Protein AF-A0A484ZED8-F1 (afdb_monomer_lite)

pLDDT: mean 86.0, std 14.45, range [38.25, 97.0]

Radius of gyration: 23.92 Å; chains: 1; bounding box: 86×25×54 Å

Organism: NCBI:txid82979

Foldseek 3Di:
DVVVVVVVVVVVVPPPPPPPDDFQKDFFAAADCDPPDSNHDDPPQFGHHHDDPADPVFFDPAPKDPDWDQDDCVVQNQPRDGIDDDDDPQPGTPHHHDPRYDGMDGDPVCVPVDFDWAAWPCVDQAIAPDFPCVVVVDGQWGHHPDPSHTDWDADPVQRDTHHSPTDTDD

Sequence (170 aa):
MRKTLMALLLMFSGLTIPVSGWAECYRITTTNNTPSSAYYTEPGKGTAAHWDGATDPAGSVGNLPTVVNINNSTFQPNGTLMASGTVNFLTSGAQAYSADQILFRCTASEAGKLYEYYATNGDSIYAGNVDVGAASGLPFTYQTYANGMALRATNLATGEYYSVTGRPVC

Secondary structure (DSSP, 8-state):
-HHHHHHHHHHHTT----------EEE-SS----TT-TT---TTS-B--------TT----TTS-S------TTTS-TT---------TTTSSSS---TTB--EEE-GGGTT---EE-B-BTT-TTTBS-B-SGGGT--S-EE-SSTT-EE--B-TTT-PBPBSS-PEE-

Structure (mmCIF, N/CA/C/O backbone):
data_AF-A0A484ZED8-F1
#
_entry.id   AF-A0A484ZED8-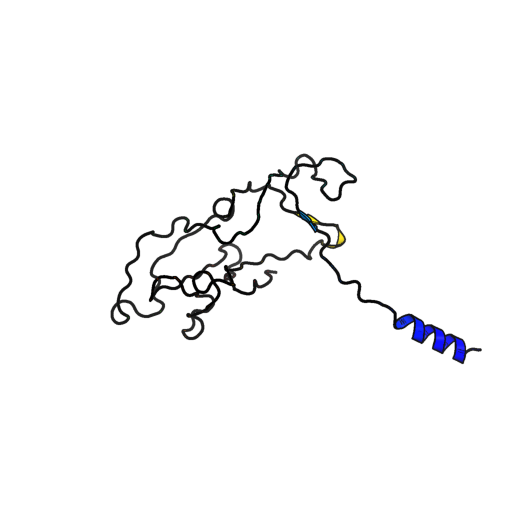F1
#
loop_
_atom_site.group_PDB
_atom_site.id
_atom_site.type_symbol
_atom_site.label_atom_id
_atom_site.label_alt_id
_atom_site.label_comp_id
_atom_site.label_asym_id
_atom_site.label_entity_id
_atom_site.label_seq_id
_atom_site.pdbx_PDB_ins_code
_atom_site.Cartn_x
_atom_site.Cartn_y
_atom_site.Cartn_z
_atom_site.occupancy
_atom_site.B_iso_or_equiv
_atom_site.auth_seq_id
_atom_site.auth_comp_id
_atom_site.auth_asym_id
_atom_site.auth_atom_id
_atom_site.pdbx_PDB_model_num
ATOM 1 N N . MET A 1 1 ? -64.317 -9.278 -1.875 1.00 52.69 1 MET A N 1
ATOM 2 C CA . MET A 1 1 ? -63.446 -9.294 -0.674 1.00 52.69 1 MET A CA 1
ATOM 3 C C . MET A 1 1 ? -62.112 -10.015 -0.897 1.00 52.69 1 MET A C 1
ATOM 5 O O . MET A 1 1 ? -61.086 -9.455 -0.552 1.00 52.69 1 MET A O 1
ATOM 9 N N . ARG A 1 2 ? -62.071 -11.205 -1.520 1.00 52.50 2 ARG A N 1
ATOM 10 C CA . ARG A 1 2 ? -60.814 -11.969 -1.714 1.00 52.50 2 ARG A CA 1
ATOM 11 C C . ARG A 1 2 ? -59.824 -11.356 -2.728 1.00 52.50 2 ARG A C 1
ATOM 13 O O . ARG A 1 2 ? -58.622 -11.478 -2.549 1.00 52.50 2 ARG A O 1
ATOM 20 N N . LYS A 1 3 ? -60.319 -10.656 -3.759 1.00 46.22 3 LYS A N 1
ATOM 21 C CA . LYS A 1 3 ? -59.486 -10.000 -4.792 1.00 46.22 3 LYS A CA 1
ATOM 22 C C . LYS A 1 3 ? -58.877 -8.664 -4.335 1.00 46.22 3 LYS A C 1
ATOM 24 O O . LYS A 1 3 ? -57.786 -8.317 -4.764 1.00 46.22 3 LYS A O 1
ATOM 29 N N . THR A 1 4 ? -59.545 -7.949 -3.428 1.00 51.38 4 THR A N 1
ATOM 30 C CA . THR A 1 4 ? -59.057 -6.682 -2.857 1.00 51.38 4 THR A CA 1
ATOM 31 C C . THR A 1 4 ? -57.965 -6.888 -1.804 1.00 51.38 4 THR A C 1
ATOM 33 O O . THR A 1 4 ? -57.036 -6.091 -1.751 1.00 51.38 4 THR A O 1
ATOM 36 N N . LEU A 1 5 ? -58.003 -7.986 -1.035 1.00 51.06 5 LEU A N 1
ATOM 37 C CA . LEU A 1 5 ? -56.913 -8.344 -0.111 1.00 51.06 5 LEU A CA 1
ATOM 38 C C . LEU A 1 5 ? -55.603 -8.691 -0.840 1.00 51.06 5 LEU A C 1
ATOM 40 O O . LEU A 1 5 ? -54.523 -8.370 -0.360 1.00 51.06 5 LEU A O 1
ATOM 44 N N . MET A 1 6 ? -55.699 -9.328 -2.009 1.00 52.00 6 MET A N 1
ATOM 45 C CA . MET A 1 6 ? -54.533 -9.764 -2.785 1.00 52.00 6 MET A CA 1
ATOM 46 C C . MET A 1 6 ? -53.815 -8.581 -3.459 1.00 52.00 6 MET A C 1
ATOM 48 O O . MET A 1 6 ? -52.591 -8.569 -3.541 1.00 52.00 6 MET A O 1
ATOM 52 N N . ALA A 1 7 ? -54.567 -7.548 -3.860 1.00 51.41 7 ALA A N 1
ATOM 53 C CA . ALA A 1 7 ? -54.014 -6.302 -4.392 1.00 51.41 7 ALA A CA 1
ATOM 54 C C . ALA A 1 7 ? -53.298 -5.458 -3.319 1.00 51.41 7 ALA A C 1
ATOM 56 O O . ALA A 1 7 ? -52.289 -4.827 -3.621 1.00 51.41 7 ALA A O 1
ATOM 57 N N . LEU A 1 8 ? -53.765 -5.484 -2.062 1.00 51.75 8 LEU A N 1
ATOM 58 C CA . LEU A 1 8 ? -53.068 -4.822 -0.952 1.00 51.75 8 LEU A CA 1
ATOM 59 C C . LEU A 1 8 ? -51.751 -5.520 -0.579 1.00 51.75 8 LEU A C 1
ATOM 61 O O . LEU A 1 8 ? -50.781 -4.840 -0.256 1.00 51.75 8 LEU A O 1
ATOM 65 N N . LEU A 1 9 ? -51.691 -6.854 -0.663 1.00 52.78 9 LEU A N 1
ATOM 66 C CA . LEU A 1 9 ? -50.469 -7.609 -0.358 1.00 52.78 9 LEU A CA 1
ATOM 67 C C . LEU A 1 9 ? -49.352 -7.366 -1.394 1.00 52.78 9 LEU A C 1
ATOM 69 O O . LEU A 1 9 ? -48.183 -7.329 -1.028 1.00 52.78 9 LEU A O 1
ATOM 73 N N . LEU A 1 10 ? -49.715 -7.147 -2.664 1.00 52.81 10 LEU A N 1
ATOM 74 C CA . LEU A 1 10 ? -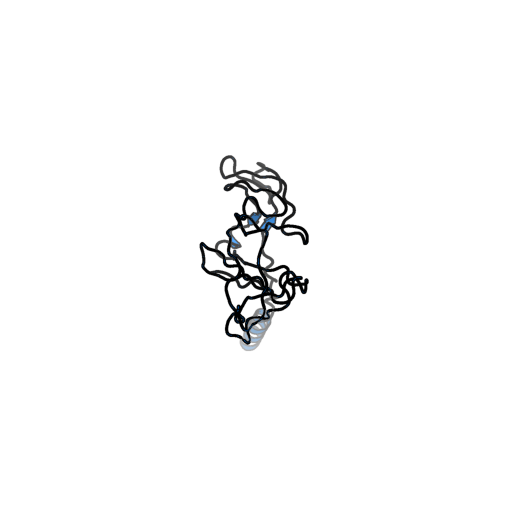48.782 -6.839 -3.761 1.00 52.81 10 LEU A CA 1
ATOM 75 C C . LEU A 1 10 ? -48.281 -5.383 -3.761 1.00 52.81 10 LEU A C 1
ATOM 77 O O . LEU A 1 10 ? -47.199 -5.114 -4.279 1.00 52.81 10 LEU A O 1
ATOM 81 N N . MET A 1 11 ? -49.024 -4.442 -3.164 1.00 52.41 11 MET A N 1
ATOM 82 C CA . MET A 1 11 ? -48.564 -3.052 -3.009 1.00 52.41 11 MET A CA 1
ATOM 83 C C . MET A 1 11 ? -47.626 -2.854 -1.809 1.00 52.41 11 MET A C 1
ATOM 85 O O . MET A 1 11 ? -46.823 -1.924 -1.818 1.00 52.41 11 MET A O 1
ATOM 89 N N . PHE A 1 12 ? -47.664 -3.737 -0.805 1.00 51.66 12 PHE A N 1
ATOM 90 C CA . PHE A 1 12 ? -46.760 -3.664 0.351 1.00 51.66 12 PHE A CA 1
ATOM 91 C C . PHE A 1 12 ? -45.367 -4.259 0.082 1.00 51.66 12 PHE A C 1
ATOM 93 O O . PHE A 1 12 ? -44.411 -3.930 0.778 1.00 51.66 12 PHE A O 1
ATOM 100 N N . SER A 1 13 ? -45.219 -5.092 -0.954 1.00 54.56 13 SER A N 1
ATOM 101 C CA . SER A 1 13 ? -43.931 -5.673 -1.364 1.00 54.56 13 SER A CA 1
ATOM 102 C C . SER A 1 13 ? -43.020 -4.718 -2.152 1.00 54.56 13 SER A C 1
ATOM 104 O O . SER A 1 13 ? -41.871 -5.061 -2.403 1.00 54.56 13 SER A O 1
ATOM 106 N N . GLY A 1 14 ? -43.503 -3.534 -2.551 1.00 51.75 14 GLY A N 1
ATOM 107 C CA . GLY A 1 14 ? -42.751 -2.575 -3.380 1.00 51.75 14 GLY A CA 1
ATOM 108 C C . GLY A 1 14 ? -42.017 -1.462 -2.619 1.00 51.75 14 GLY A C 1
ATOM 109 O O . GLY A 1 14 ? -41.367 -0.634 -3.246 1.00 51.75 14 GLY A O 1
ATOM 110 N N . LEU A 1 15 ? -42.125 -1.417 -1.287 1.00 51.44 15 LEU A N 1
ATOM 111 C CA . LEU A 1 15 ? -41.596 -0.342 -0.429 1.00 51.44 15 LEU A CA 1
ATOM 112 C C . LEU A 1 15 ? -40.353 -0.756 0.376 1.00 51.44 15 LEU A C 1
ATOM 114 O O . LEU A 1 15 ? -40.064 -0.183 1.424 1.00 51.44 15 LEU A O 1
ATOM 118 N N . THR A 1 16 ? -39.575 -1.728 -0.105 1.00 55.16 16 THR A N 1
ATOM 119 C CA . THR A 1 16 ? -38.213 -1.925 0.404 1.00 55.16 16 THR A CA 1
ATOM 120 C C . THR A 1 16 ? -37.324 -0.841 -0.192 1.00 55.16 16 THR A C 1
ATOM 122 O O . THR A 1 16 ? -36.694 -1.032 -1.232 1.00 55.16 16 THR A O 1
ATOM 125 N N . ILE A 1 17 ? -37.315 0.331 0.443 1.00 60.91 17 ILE A N 1
ATOM 126 C CA . ILE A 1 17 ? -36.305 1.358 0.186 1.00 60.91 17 ILE A CA 1
ATOM 127 C C . ILE A 1 17 ? -34.954 0.671 0.422 1.00 60.91 17 ILE A C 1
ATOM 129 O O . ILE A 1 17 ? -34.763 0.124 1.513 1.00 60.91 17 ILE A O 1
ATOM 133 N N . PRO A 1 18 ? -34.038 0.623 -0.562 1.00 53.47 18 PRO A N 1
ATOM 134 C CA . PRO A 1 18 ? -32.706 0.106 -0.315 1.00 53.47 18 PRO A CA 1
ATOM 135 C C . PRO A 1 18 ? -32.085 0.996 0.757 1.00 53.47 18 PRO A C 1
ATOM 137 O O . PRO A 1 18 ? -31.754 2.154 0.503 1.00 53.47 18 PRO A O 1
ATOM 140 N N . VAL A 1 19 ? -31.978 0.475 1.979 1.00 58.59 19 VAL A N 1
ATOM 141 C CA . VAL A 1 19 ? -31.106 1.065 2.985 1.00 58.59 19 VAL A CA 1
ATOM 142 C C . VAL A 1 19 ? -29.716 1.004 2.382 1.00 58.59 19 VAL A C 1
ATOM 144 O O . VAL A 1 19 ? -29.152 -0.071 2.187 1.00 58.59 19 VAL A O 1
ATOM 147 N N . SER A 1 20 ? -29.199 2.161 1.980 1.00 56.34 20 SER A N 1
ATOM 148 C CA . SER A 1 20 ? -27.799 2.297 1.619 1.00 56.34 20 SER A CA 1
ATOM 149 C C . SER A 1 20 ? -26.994 1.753 2.797 1.00 56.34 20 SER A C 1
ATOM 151 O O . SER A 1 20 ? -27.045 2.324 3.885 1.00 56.34 20 SER A O 1
ATOM 153 N N . GLY A 1 21 ? -26.336 0.611 2.604 1.00 57.56 21 GLY A N 1
ATOM 154 C CA . GLY A 1 21 ? -25.488 -0.009 3.614 1.00 57.56 21 GLY A CA 1
ATOM 155 C C . GLY A 1 21 ? -24.193 0.777 3.705 1.00 57.56 21 GLY A C 1
ATOM 156 O O . GLY A 1 21 ? -23.251 0.500 2.971 1.00 57.56 21 GLY A O 1
ATOM 157 N N . TRP A 1 22 ? -24.178 1.808 4.543 1.00 66.94 22 TRP A N 1
ATOM 158 C CA . TRP A 1 22 ? -22.940 2.476 4.921 1.00 66.94 22 TRP A CA 1
ATOM 159 C C . TRP A 1 22 ? -22.224 1.549 5.899 1.00 66.94 22 TRP A C 1
ATOM 161 O O . TRP A 1 22 ? -22.868 1.000 6.791 1.00 66.94 22 TRP A O 1
ATOM 171 N N . ALA A 1 23 ? -20.917 1.354 5.727 1.00 73.00 23 ALA A N 1
ATOM 172 C CA . ALA A 1 23 ? -20.144 0.565 6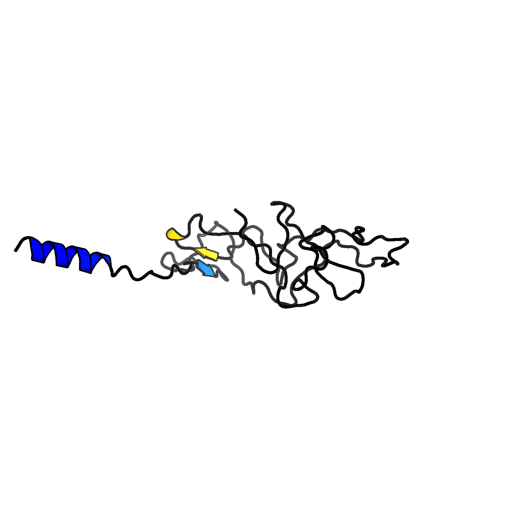.676 1.00 73.00 23 ALA A CA 1
ATOM 173 C C . ALA A 1 23 ? -20.226 1.216 8.065 1.00 73.00 23 ALA A C 1
ATOM 175 O O . ALA A 1 23 ? -19.870 2.384 8.240 1.00 73.00 23 ALA A O 1
ATOM 176 N N . GLU A 1 24 ? -20.688 0.467 9.061 1.00 89.62 24 GLU A N 1
ATOM 177 C CA . GLU A 1 24 ? -20.813 0.942 10.438 1.00 89.62 24 GLU A CA 1
ATOM 178 C C . GLU A 1 24 ? -19.492 0.760 11.202 1.00 89.62 24 GLU A C 1
ATOM 180 O O . GLU A 1 24 ? -19.385 -0.025 12.149 1.00 89.62 24 GLU A O 1
ATOM 185 N N . CYS A 1 25 ? -18.464 1.491 10.764 1.00 92.88 25 CYS A N 1
ATOM 186 C CA . CYS A 1 25 ? -17.132 1.495 11.362 1.00 92.88 25 CYS A CA 1
ATOM 187 C C . CYS A 1 25 ? -16.763 2.875 11.918 1.00 92.88 25 CYS A C 1
ATOM 189 O O . CYS A 1 25 ? -16.960 3.909 11.285 1.00 92.88 25 CYS A O 1
ATOM 191 N N . TYR A 1 26 ? -16.160 2.876 13.100 1.00 94.00 26 TYR A N 1
ATOM 192 C CA . TYR A 1 26 ? -15.737 4.050 13.844 1.00 94.00 26 TYR A CA 1
ATOM 193 C C . TYR A 1 26 ? -14.218 4.125 13.852 1.00 94.00 26 TYR A C 1
ATOM 195 O O . TYR A 1 26 ? -13.531 3.172 14.227 1.00 94.00 26 TYR A O 1
ATOM 203 N N . ARG A 1 27 ? -13.696 5.282 13.450 1.00 94.81 27 ARG A N 1
ATOM 204 C CA . ARG A 1 27 ? -12.268 5.580 13.485 1.00 94.81 27 ARG A CA 1
ATOM 205 C C . ARG A 1 27 ? -11.787 5.696 14.930 1.00 94.81 27 ARG A C 1
ATOM 207 O O . ARG A 1 27 ? -12.320 6.505 15.687 1.00 94.81 27 ARG A O 1
ATOM 214 N N . ILE A 1 28 ? -10.760 4.935 15.292 1.00 97.00 28 ILE A N 1
ATOM 215 C CA . ILE A 1 28 ? -10.171 4.951 16.631 1.00 97.00 28 ILE A CA 1
ATOM 216 C C . ILE A 1 28 ? -8.872 5.752 16.594 1.00 97.00 28 ILE A C 1
ATOM 218 O O . ILE A 1 28 ? -7.948 5.416 15.863 1.00 97.00 28 ILE A O 1
ATOM 222 N N . THR A 1 29 ? -8.811 6.834 17.368 1.00 96.56 29 THR A N 1
ATOM 223 C CA . THR A 1 29 ? -7.624 7.706 17.490 1.00 96.56 29 THR A CA 1
ATOM 224 C C . THR A 1 29 ? -7.120 7.831 18.923 1.00 96.56 29 THR A C 1
ATOM 226 O O . THR A 1 29 ? -6.099 8.464 19.172 1.00 96.56 29 THR A O 1
ATOM 229 N N . THR A 1 30 ? -7.854 7.266 19.879 1.00 96.06 30 THR A N 1
ATOM 230 C CA . THR A 1 30 ? -7.534 7.273 21.305 1.00 96.06 30 THR A CA 1
ATOM 231 C C . THR A 1 30 ? -8.302 6.157 22.005 1.00 96.06 30 THR A C 1
ATOM 233 O O . THR A 1 30 ? -9.322 5.685 21.497 1.00 96.06 30 THR A O 1
ATOM 236 N N . THR A 1 31 ? -7.814 5.737 23.167 1.00 96.38 31 THR A N 1
ATOM 237 C CA . THR A 1 31 ? -8.454 4.714 23.996 1.00 96.38 31 THR A CA 1
ATOM 238 C C . THR A 1 31 ? -9.759 5.252 24.577 1.00 96.38 31 THR A C 1
ATOM 240 O O . THR A 1 31 ? -9.804 6.353 25.128 1.00 96.38 31 THR A O 1
ATOM 243 N N . ASN A 1 32 ? -10.822 4.455 24.511 1.00 96.38 32 ASN A N 1
ATOM 244 C CA . ASN A 1 32 ? -12.097 4.757 25.146 1.00 96.38 32 ASN A CA 1
ATOM 245 C C . ASN A 1 32 ? -12.655 3.495 25.805 1.00 96.38 32 ASN A C 1
ATOM 247 O O . ASN A 1 32 ? -13.110 2.584 25.130 1.00 96.38 32 ASN A O 1
ATOM 251 N N . ASN A 1 33 ? -12.683 3.459 27.135 1.00 95.44 33 ASN A N 1
ATOM 252 C CA . ASN A 1 33 ? -13.120 2.272 27.874 1.00 95.44 33 ASN A CA 1
ATOM 253 C C . ASN A 1 33 ? -14.584 2.359 28.337 1.00 95.44 33 ASN A C 1
ATOM 255 O O . ASN A 1 33 ? -14.989 1.614 29.224 1.00 95.44 33 ASN A O 1
ATOM 259 N N . THR A 1 34 ? -15.387 3.268 27.774 1.00 95.94 34 THR A N 1
ATOM 260 C CA . THR A 1 34 ? -16.821 3.376 28.072 1.00 95.94 34 THR A CA 1
ATOM 261 C C . THR A 1 34 ? -17.595 2.323 27.267 1.00 95.94 34 THR A C 1
ATOM 263 O O . THR A 1 34 ? -17.702 2.479 26.051 1.00 95.94 34 THR A O 1
ATOM 266 N N . PRO A 1 35 ? -18.182 1.280 27.889 1.00 92.56 35 PRO A N 1
ATOM 267 C CA . PRO A 1 35 ? -18.736 0.132 27.153 1.00 92.56 35 PRO A CA 1
ATOM 268 C C . PRO A 1 35 ? -19.890 0.466 26.198 1.00 92.56 35 PRO A C 1
ATOM 270 O O . PRO A 1 35 ? -20.097 -0.223 25.204 1.00 92.56 35 PRO A O 1
ATOM 273 N N . SER A 1 36 ? -20.641 1.533 26.477 1.00 93.00 36 SER A N 1
ATOM 274 C CA . SER A 1 36 ? -21.731 2.015 25.619 1.00 93.00 36 SER A CA 1
ATOM 275 C C . SER A 1 36 ? -21.259 2.880 24.445 1.00 93.00 36 SER A C 1
ATOM 277 O O . SER A 1 36 ? -22.070 3.261 23.603 1.00 93.00 36 SER A O 1
ATOM 279 N N . SER A 1 37 ? -19.968 3.217 24.376 1.00 94.94 37 SER A N 1
ATOM 280 C CA . SER A 1 37 ? -19.416 4.064 23.322 1.00 94.94 37 SER A CA 1
ATOM 281 C C . SER A 1 37 ? -19.280 3.297 22.008 1.00 94.94 37 SER A C 1
ATOM 283 O O . SER A 1 37 ? -18.776 2.172 21.954 1.00 94.94 37 SER A O 1
ATOM 285 N N . ALA A 1 38 ? -19.636 3.949 20.904 1.00 92.62 38 ALA A N 1
ATOM 286 C CA . ALA A 1 38 ? -19.305 3.469 19.566 1.00 92.62 38 ALA A CA 1
ATOM 287 C C . ALA A 1 38 ? -17.780 3.364 19.342 1.00 92.62 38 ALA A C 1
ATOM 289 O O . ALA A 1 38 ? -17.312 2.492 18.610 1.00 92.62 38 ALA A O 1
ATOM 290 N N . TYR A 1 39 ? -17.001 4.169 20.066 1.00 95.25 39 TYR A N 1
ATOM 291 C CA . TYR A 1 39 ? -15.538 4.190 20.027 1.00 95.25 39 TYR A CA 1
ATOM 292 C C . TYR A 1 39 ? -14.886 3.267 21.065 1.00 95.25 39 TYR A C 1
ATOM 294 O O . TYR A 1 39 ? -13.687 3.379 21.290 1.00 95.25 39 TYR A O 1
ATOM 302 N N . TYR A 1 40 ? -15.658 2.403 21.738 1.00 94.94 40 TYR A N 1
ATOM 303 C CA . TYR A 1 40 ? -15.144 1.543 22.803 1.00 94.94 40 TYR A CA 1
ATOM 304 C C . TYR A 1 40 ? -13.949 0.694 22.346 1.00 94.94 40 TYR A C 1
ATOM 306 O O . TYR A 1 40 ? -14.029 -0.017 21.350 1.00 94.94 40 TYR A O 1
ATOM 314 N N . THR A 1 41 ? -12.870 0.714 23.110 1.00 95.56 41 THR A N 1
ATOM 315 C CA . THR A 1 41 ? -11.694 -0.138 22.954 1.00 95.56 41 THR A CA 1
ATOM 316 C C . THR A 1 41 ? -11.605 -1.055 24.166 1.00 95.56 41 THR A C 1
ATOM 318 O O . THR A 1 41 ? -11.528 -0.574 25.295 1.00 95.56 41 THR A O 1
ATOM 321 N N . GLU A 1 42 ? -11.617 -2.370 23.947 1.00 93.06 42 GLU A N 1
ATOM 322 C CA . GLU A 1 42 ? -11.531 -3.347 25.036 1.00 93.06 42 GLU A CA 1
ATOM 323 C C . GLU A 1 42 ? -10.149 -3.276 25.717 1.00 93.06 42 GLU A C 1
ATOM 325 O O . GLU A 1 42 ? -9.124 -3.427 25.035 1.00 93.06 42 GLU A O 1
ATOM 330 N N . PRO A 1 43 ? -10.083 -3.073 27.047 1.00 93.56 43 PRO A N 1
ATOM 331 C CA . PRO A 1 43 ? -8.825 -3.082 27.781 1.00 93.56 43 PRO A CA 1
ATOM 332 C C . PRO A 1 43 ? -7.999 -4.350 27.519 1.00 93.56 43 PRO A C 1
ATOM 334 O O . PRO A 1 43 ? -8.467 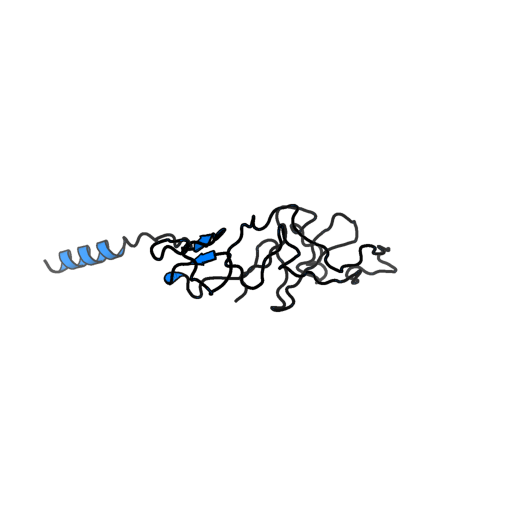-5.474 27.687 1.00 93.56 43 PRO A O 1
ATOM 337 N N . GLY A 1 44 ? -6.740 -4.170 27.113 1.00 92.62 44 GLY A N 1
ATOM 338 C CA . GLY A 1 44 ? -5.815 -5.276 26.847 1.00 92.62 44 GLY A CA 1
ATOM 339 C C . GLY A 1 44 ? -6.006 -5.988 25.501 1.00 92.62 44 GLY A C 1
ATOM 340 O O . GLY A 1 44 ? -5.362 -7.010 25.276 1.00 92.62 44 GLY A O 1
ATOM 341 N N . LYS A 1 45 ? -6.857 -5.479 24.596 1.00 91.50 45 LYS A N 1
ATOM 342 C CA . LYS A 1 45 ? -7.027 -6.015 23.227 1.00 91.50 45 LYS A CA 1
ATOM 343 C C . LYS A 1 45 ? -6.309 -5.218 22.136 1.00 91.50 45 LYS A C 1
ATOM 345 O O . LYS A 1 45 ? -6.571 -5.436 20.957 1.00 91.50 45 LYS A O 1
ATOM 350 N N . GLY A 1 46 ? -5.414 -4.322 22.529 1.00 94.25 46 GLY A N 1
ATOM 351 C CA . GLY A 1 46 ? -4.609 -3.508 21.628 1.00 94.25 46 GLY A CA 1
ATOM 352 C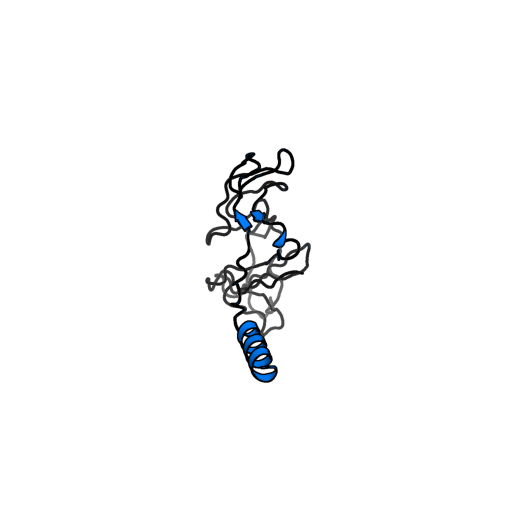 C . GLY A 1 46 ? -4.372 -2.121 22.202 1.00 94.25 46 GLY A C 1
ATOM 353 O O . GLY A 1 46 ? -4.752 -1.822 23.340 1.00 94.25 46 GLY A O 1
ATOM 354 N N . THR A 1 47 ? -3.762 -1.271 21.390 1.00 95.31 47 THR A N 1
ATOM 355 C CA . THR A 1 47 ? -3.511 0.132 21.719 1.00 95.31 47 THR A CA 1
ATOM 356 C C . THR A 1 47 ? -4.301 1.051 20.796 1.00 95.31 47 THR A C 1
ATOM 3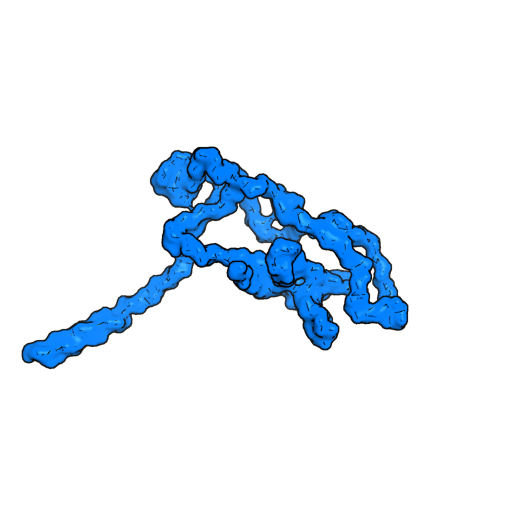58 O O . THR A 1 47 ? -4.770 0.650 19.734 1.00 95.31 47 THR A O 1
ATOM 361 N N . ALA A 1 48 ? -4.480 2.302 21.205 1.00 96.12 48 ALA A N 1
ATOM 362 C CA . ALA A 1 48 ? -5.078 3.327 20.369 1.00 96.12 48 ALA A CA 1
ATOM 363 C C . ALA A 1 48 ? -4.192 4.568 20.416 1.00 96.12 48 ALA A C 1
ATOM 365 O O . ALA A 1 48 ? -3.839 5.058 21.489 1.00 96.12 48 ALA A O 1
ATOM 366 N N . ALA A 1 49 ? -3.838 5.063 19.240 1.00 95.50 49 ALA A N 1
ATOM 367 C CA . ALA A 1 49 ? -3.043 6.264 19.070 1.00 95.50 49 ALA A CA 1
ATOM 368 C C . ALA A 1 49 ? -3.618 7.089 17.924 1.00 95.50 49 ALA A C 1
ATOM 370 O O . ALA A 1 49 ? -4.349 6.579 17.067 1.00 95.50 49 ALA A O 1
ATOM 371 N N . HIS A 1 50 ? -3.290 8.376 17.917 1.00 94.88 50 HIS A N 1
ATOM 372 C CA . HIS A 1 50 ? -3.660 9.243 16.817 1.00 94.88 50 HIS A CA 1
ATOM 373 C C . HIS A 1 50 ? -2.964 8.783 15.531 1.00 94.88 50 HIS A C 1
ATOM 375 O O . HIS A 1 50 ? -1.824 8.326 15.547 1.00 94.88 50 HIS A O 1
ATOM 381 N N . TRP A 1 51 ? -3.678 8.900 14.420 1.00 94.81 51 TRP A N 1
ATOM 382 C CA . TRP A 1 51 ? -3.168 8.660 13.082 1.00 94.81 51 TRP A CA 1
ATOM 383 C C . TRP A 1 51 ? -3.887 9.608 12.126 1.00 94.81 51 TRP A C 1
ATOM 385 O O . TRP A 1 51 ? -4.995 10.054 12.443 1.00 94.81 51 TRP A O 1
ATOM 395 N N . ASP A 1 52 ? -3.295 9.892 10.968 1.00 92.06 52 ASP A N 1
ATOM 396 C CA . ASP A 1 52 ? -3.876 10.754 9.923 1.00 92.06 52 ASP A CA 1
ATOM 397 C C . ASP A 1 52 ? -4.454 9.962 8.745 1.00 92.06 52 ASP A C 1
ATOM 399 O O . ASP A 1 52 ? -5.357 10.416 8.050 1.00 92.06 52 ASP A O 1
ATOM 403 N N . GLY A 1 53 ? -4.000 8.722 8.573 1.00 89.31 53 GLY A N 1
ATOM 404 C CA . GLY A 1 53 ? -4.318 7.889 7.416 1.00 89.31 53 GLY A CA 1
ATOM 405 C C . GLY A 1 53 ? -3.295 8.046 6.308 1.00 89.31 53 GLY A C 1
ATOM 406 O O . GLY A 1 53 ? -2.116 8.277 6.580 1.00 89.31 53 GLY A O 1
ATOM 407 N N . ALA A 1 54 ? -3.743 7.839 5.073 1.00 86.69 54 ALA A N 1
ATOM 408 C CA . ALA A 1 54 ? -2.933 8.079 3.891 1.00 86.69 54 ALA A CA 1
ATOM 409 C C . ALA A 1 54 ? -3.004 9.568 3.530 1.00 86.69 54 ALA A C 1
ATOM 411 O O . ALA A 1 54 ? -4.095 10.124 3.415 1.00 86.69 54 ALA A O 1
ATOM 412 N N . THR A 1 55 ? -1.845 10.198 3.362 1.00 89.25 55 THR A N 1
ATOM 413 C CA . THR A 1 55 ? -1.709 11.585 2.904 1.00 89.25 55 THR A CA 1
ATOM 414 C C . THR A 1 55 ? -0.793 11.612 1.684 1.00 89.25 55 THR A C 1
ATOM 416 O O . THR A 1 55 ? 0.101 10.773 1.577 1.00 89.25 55 THR A O 1
ATOM 419 N N . ASP A 1 56 ? -0.979 12.571 0.777 1.00 87.06 56 ASP A N 1
ATOM 420 C CA . ASP A 1 56 ? -0.178 12.691 -0.451 1.00 87.06 56 ASP A CA 1
ATOM 421 C C . ASP A 1 56 ? 1.348 12.656 -0.240 1.00 87.06 56 ASP A C 1
ATOM 423 O O . ASP A 1 56 ? 2.028 11.987 -1.020 1.00 87.06 56 ASP A O 1
ATOM 427 N N . PRO A 1 57 ? 1.932 13.340 0.772 1.00 87.00 57 PRO A N 1
ATOM 428 C CA . PRO A 1 57 ? 3.378 13.312 0.982 1.00 87.00 57 PRO A CA 1
ATOM 429 C C . PRO A 1 57 ? 3.866 12.081 1.762 1.00 87.00 57 PRO A C 1
ATOM 431 O O . PRO A 1 57 ? 5.069 11.962 1.997 1.00 87.00 57 PRO A O 1
ATOM 434 N N . ALA A 1 58 ? 2.976 11.196 2.220 1.00 88.88 58 ALA A N 1
ATOM 435 C CA . ALA A 1 58 ? 3.367 10.029 2.999 1.00 88.88 58 ALA A CA 1
ATOM 436 C C . ALA A 1 58 ? 3.999 8.937 2.130 1.00 88.88 58 ALA A C 1
ATOM 438 O O . ALA A 1 58 ? 3.660 8.751 0.963 1.00 88.88 58 ALA A O 1
ATOM 439 N N . GLY A 1 59 ? 4.885 8.153 2.740 1.00 87.38 59 GLY A N 1
ATOM 440 C CA . GLY A 1 59 ? 5.513 7.007 2.099 1.00 87.38 59 GLY A CA 1
ATOM 441 C C . GLY A 1 59 ? 6.988 6.879 2.449 1.00 87.38 59 GLY A C 1
ATOM 442 O O . GLY A 1 59 ? 7.591 7.736 3.092 1.00 87.38 59 GLY A O 1
ATOM 443 N N . SER A 1 60 ? 7.586 5.784 1.994 1.00 89.44 60 SER A N 1
ATOM 444 C CA . SER A 1 60 ? 9.019 5.546 2.098 1.00 89.44 60 SER A CA 1
ATOM 445 C C . SER A 1 60 ? 9.480 4.684 0.937 1.00 89.44 60 SER A C 1
ATOM 447 O O . SER A 1 60 ? 8.744 3.824 0.454 1.00 89.44 60 SER A O 1
ATOM 449 N N . VAL A 1 61 ? 10.733 4.873 0.537 1.00 88.69 61 VAL A N 1
ATOM 450 C CA . VAL A 1 61 ? 11.433 3.957 -0.371 1.00 88.69 61 VAL A CA 1
ATOM 451 C C . VAL A 1 61 ? 12.048 2.766 0.379 1.00 88.69 61 VAL A C 1
ATOM 453 O O . VAL A 1 61 ? 12.584 1.854 -0.242 1.00 88.69 61 VAL A O 1
ATOM 456 N N . GLY A 1 62 ? 11.953 2.739 1.716 1.00 92.69 62 GLY A N 1
ATOM 457 C CA . GLY A 1 62 ? 12.461 1.657 2.557 1.00 92.69 62 GLY A CA 1
ATOM 458 C C . GLY A 1 62 ? 13.955 1.437 2.347 1.00 92.69 62 GLY A C 1
ATOM 459 O O . GLY A 1 62 ? 14.756 2.347 2.537 1.00 92.69 62 GLY A O 1
ATOM 460 N N . ASN A 1 63 ? 14.321 0.219 1.950 1.00 94.12 63 ASN A N 1
ATOM 461 C CA . ASN A 1 63 ? 15.698 -0.147 1.613 1.00 94.12 63 ASN A CA 1
ATOM 462 C C . ASN A 1 63 ? 15.983 -0.149 0.098 1.00 94.12 63 ASN A C 1
ATOM 464 O O . ASN A 1 63 ? 16.997 -0.708 -0.322 1.00 94.12 63 ASN A O 1
ATOM 468 N N . LEU A 1 64 ? 15.105 0.438 -0.724 1.00 93.38 64 LEU A N 1
ATOM 469 C CA . LEU A 1 64 ? 15.362 0.596 -2.152 1.00 93.38 64 LEU A CA 1
ATOM 470 C C . LEU A 1 64 ? 16.656 1.412 -2.351 1.00 93.38 64 LEU A C 1
ATOM 472 O O . LEU A 1 64 ? 16.825 2.449 -1.701 1.00 93.38 64 LEU A O 1
ATOM 476 N N . PRO A 1 65 ? 17.560 0.987 -3.252 1.00 93.19 65 PRO A N 1
ATOM 477 C CA . PRO A 1 65 ? 18.721 1.780 -3.629 1.00 93.19 65 PRO A CA 1
ATOM 478 C C . PRO A 1 65 ? 18.332 3.209 -4.020 1.00 93.19 65 PRO A C 1
ATOM 480 O O . PRO A 1 65 ? 17.480 3.423 -4.879 1.00 93.19 65 PRO A O 1
ATOM 483 N N . THR A 1 66 ? 18.990 4.194 -3.410 1.00 88.38 66 THR A N 1
ATOM 484 C CA . THR A 1 66 ? 18.764 5.623 -3.691 1.00 88.38 66 THR A CA 1
ATOM 485 C C . THR A 1 66 ? 19.475 6.103 -4.955 1.00 88.38 66 THR A C 1
ATOM 487 O O . THR A 1 66 ? 19.278 7.236 -5.390 1.00 88.38 66 THR A O 1
ATOM 490 N N . VAL A 1 67 ? 20.301 5.242 -5.553 1.00 91.31 67 VAL A N 1
ATOM 491 C CA . VAL A 1 67 ? 21.012 5.491 -6.803 1.00 91.31 67 VAL A CA 1
ATOM 492 C C . VAL A 1 67 ? 20.746 4.325 -7.742 1.00 91.31 67 VAL A C 1
ATOM 494 O O . VAL A 1 67 ? 21.030 3.173 -7.414 1.00 91.31 67 VAL A O 1
ATOM 497 N N . VAL A 1 68 ? 20.219 4.641 -8.921 1.00 91.31 68 VAL A N 1
ATOM 498 C CA . VAL A 1 68 ? 19.985 3.691 -10.011 1.00 91.31 68 VAL A CA 1
ATOM 499 C C . VAL A 1 68 ? 20.579 4.243 -11.299 1.00 91.31 68 VAL A C 1
ATOM 501 O O . VAL A 1 68 ? 20.629 5.456 -11.496 1.00 91.31 68 VAL A O 1
ATOM 504 N N . ASN A 1 69 ? 21.034 3.355 -12.181 1.00 91.31 69 ASN A N 1
ATOM 505 C CA . ASN A 1 69 ? 21.548 3.745 -13.488 1.00 91.31 69 ASN A CA 1
ATOM 506 C C . ASN A 1 69 ? 20.461 3.564 -14.552 1.00 91.31 69 ASN A C 1
ATOM 508 O O . ASN A 1 69 ? 20.012 2.438 -14.777 1.00 91.31 69 ASN A O 1
ATOM 512 N N . ILE A 1 70 ? 20.066 4.663 -15.198 1.00 91.19 70 ILE A N 1
ATOM 513 C CA . ILE A 1 70 ? 19.157 4.665 -16.349 1.00 91.19 70 ILE A CA 1
ATOM 514 C C . ILE A 1 70 ? 20.010 4.738 -17.612 1.00 91.19 70 ILE A C 1
ATOM 516 O O . ILE A 1 70 ? 20.720 5.719 -17.834 1.00 91.19 70 ILE A O 1
ATOM 520 N N . ASN A 1 71 ? 19.955 3.690 -18.428 1.00 89.62 71 ASN A N 1
ATOM 521 C CA . ASN A 1 71 ? 20.691 3.594 -19.684 1.00 89.62 71 ASN A CA 1
ATOM 522 C C . ASN A 1 71 ? 19.726 3.581 -20.882 1.00 89.62 71 ASN A C 1
ATOM 524 O O . ASN A 1 71 ? 18.506 3.589 -20.731 1.00 89.62 71 ASN A O 1
ATOM 528 N N . ASN A 1 72 ? 20.268 3.580 -22.098 1.00 89.25 72 ASN A N 1
ATOM 529 C CA . ASN A 1 72 ? 19.472 3.423 -23.306 1.00 89.25 72 ASN A CA 1
ATOM 530 C C . ASN A 1 72 ? 18.965 1.979 -23.471 1.00 89.25 72 ASN A C 1
ATOM 532 O O . ASN A 1 72 ? 19.550 1.021 -22.954 1.00 89.25 72 ASN A O 1
ATOM 536 N N . SER A 1 73 ? 17.914 1.833 -24.275 1.00 88.88 73 SER A N 1
ATOM 537 C CA . SER A 1 73 ? 17.232 0.560 -24.521 1.00 88.88 73 SER A CA 1
ATOM 538 C C . SER A 1 73 ? 18.077 -0.490 -25.252 1.00 88.88 73 SER A C 1
ATOM 540 O O . SER A 1 73 ? 17.700 -1.659 -25.258 1.00 88.88 73 SER A O 1
ATOM 542 N N . THR A 1 74 ? 19.225 -0.116 -25.828 1.00 92.25 74 THR A N 1
ATOM 543 C CA . THR A 1 74 ? 20.169 -1.063 -26.442 1.00 92.25 74 THR A CA 1
ATOM 544 C C . THR A 1 74 ? 20.929 -1.865 -25.384 1.00 92.25 74 THR A C 1
ATOM 546 O O . THR A 1 74 ? 21.171 -3.052 -25.584 1.00 92.25 74 THR A O 1
ATOM 549 N N . PHE A 1 75 ? 21.300 -1.244 -24.257 1.00 91.25 75 PHE A N 1
ATOM 550 C CA . PHE A 1 75 ? 22.047 -1.905 -23.171 1.00 91.25 75 PHE A CA 1
ATOM 551 C C . PHE A 1 75 ? 21.170 -2.313 -21.986 1.00 91.25 75 PHE A C 1
ATOM 553 O O . PHE A 1 75 ? 21.514 -3.242 -21.260 1.00 91.25 75 PHE A O 1
ATOM 560 N N . GLN A 1 76 ? 20.051 -1.622 -21.783 1.00 92.69 76 GLN A N 1
ATOM 561 C CA . GLN A 1 76 ? 19.080 -1.898 -20.732 1.00 92.69 76 GLN A CA 1
ATOM 562 C C . GLN A 1 76 ? 17.685 -1.937 -21.369 1.00 92.69 76 GLN A C 1
ATOM 564 O O . GLN A 1 76 ? 17.006 -0.911 -21.413 1.00 92.69 76 GLN A O 1
ATOM 569 N N . PRO A 1 77 ? 17.260 -3.090 -21.921 1.00 90.94 77 PRO A N 1
ATOM 570 C CA . PRO A 1 77 ? 15.964 -3.215 -22.580 1.00 90.94 77 PRO A CA 1
ATOM 571 C C . PRO A 1 77 ? 14.801 -2.786 -21.680 1.00 90.94 77 PRO A C 1
ATOM 573 O O . PRO A 1 77 ? 14.843 -2.970 -20.459 1.00 90.94 77 PRO A O 1
ATOM 576 N N . ASN A 1 78 ? 13.734 -2.260 -22.285 1.00 89.75 78 ASN A N 1
ATOM 577 C CA . ASN A 1 78 ? 12.527 -1.873 -21.554 1.00 89.75 78 ASN A CA 1
ATOM 578 C C . ASN A 1 78 ? 11.990 -3.059 -20.737 1.00 89.75 78 ASN A C 1
ATOM 580 O O . ASN A 1 78 ? 11.882 -4.174 -21.245 1.00 89.75 78 ASN A O 1
ATOM 584 N N . GLY A 1 79 ? 11.656 -2.808 -19.470 1.00 90.06 79 GLY A N 1
ATOM 585 C CA . GLY A 1 79 ? 11.227 -3.844 -18.526 1.00 90.06 79 GLY A CA 1
ATOM 586 C C . GLY A 1 79 ? 12.356 -4.479 -17.707 1.00 90.06 79 GLY A C 1
ATOM 587 O O . GLY A 1 79 ? 12.077 -5.307 -16.843 1.00 90.06 79 GLY A O 1
ATOM 588 N N . THR A 1 80 ? 13.615 -4.080 -17.922 1.00 92.62 80 THR A N 1
ATOM 589 C CA . THR A 1 80 ? 14.730 -4.485 -17.053 1.00 92.62 80 THR A CA 1
ATOM 590 C C . THR A 1 80 ? 14.489 -4.007 -15.621 1.00 92.62 80 THR A C 1
ATOM 592 O O . THR A 1 80 ? 14.235 -2.824 -15.387 1.00 92.62 80 THR A O 1
ATOM 595 N N . LEU A 1 81 ? 14.616 -4.914 -14.648 1.00 93.19 81 LEU A N 1
ATOM 596 C CA . LEU A 1 81 ? 14.590 -4.552 -13.235 1.00 93.19 81 LEU A CA 1
ATOM 597 C C . LEU A 1 81 ? 15.817 -3.694 -12.906 1.00 93.19 81 LEU A C 1
ATOM 599 O O . LEU A 1 81 ? 16.950 -4.165 -12.963 1.00 93.19 81 LEU A O 1
ATOM 603 N N . MET A 1 82 ? 15.579 -2.433 -12.561 1.00 92.56 82 MET A N 1
ATOM 604 C CA . MET A 1 82 ? 16.638 -1.480 -12.226 1.00 92.56 82 MET A CA 1
ATOM 605 C C . MET A 1 82 ? 17.101 -1.599 -10.775 1.00 92.56 82 MET A C 1
ATOM 607 O O . MET A 1 82 ? 18.290 -1.505 -10.484 1.00 92.56 82 MET A O 1
ATOM 611 N N . ALA A 1 83 ? 16.143 -1.770 -9.869 1.00 94.69 83 ALA A N 1
ATOM 612 C CA . ALA A 1 83 ? 16.352 -1.887 -8.439 1.00 94.69 83 ALA A CA 1
ATOM 613 C C . ALA A 1 83 ? 15.109 -2.502 -7.792 1.00 94.69 83 ALA A C 1
ATOM 615 O O . ALA A 1 83 ? 14.007 -2.417 -8.334 1.00 94.69 83 ALA A O 1
ATOM 616 N N . SER A 1 84 ? 15.286 -3.091 -6.615 1.00 95.88 84 SER A N 1
ATOM 617 C CA . SER A 1 84 ? 14.194 -3.620 -5.802 1.00 95.88 84 SER A CA 1
ATOM 618 C C . SER A 1 84 ? 14.472 -3.379 -4.328 1.00 95.88 84 SER A C 1
ATOM 620 O O . SER A 1 84 ? 15.625 -3.407 -3.899 1.00 95.88 84 SER A O 1
ATOM 622 N N . GLY A 1 85 ? 13.409 -3.185 -3.561 1.00 95.38 85 GLY A N 1
ATOM 623 C CA . GLY A 1 85 ? 13.457 -3.017 -2.120 1.00 95.38 85 GLY A CA 1
ATOM 624 C C . GLY A 1 85 ? 12.137 -3.439 -1.490 1.00 95.38 85 GLY A C 1
ATOM 625 O O . GLY A 1 85 ? 11.170 -3.771 -2.174 1.00 95.38 85 GLY A O 1
ATOM 626 N N . THR A 1 86 ? 12.114 -3.425 -0.170 1.00 95.81 86 THR A N 1
ATOM 627 C CA . THR A 1 86 ? 10.980 -3.761 0.678 1.00 95.81 86 THR A CA 1
ATOM 628 C C . THR A 1 86 ? 10.726 -2.625 1.649 1.00 95.81 86 THR A C 1
ATOM 630 O O . THR A 1 86 ? 11.656 -2.021 2.190 1.00 95.81 86 THR A O 1
ATOM 633 N N . VAL A 1 87 ? 9.451 -2.380 1.911 1.00 94.25 87 VAL A N 1
ATOM 634 C CA . VAL A 1 87 ? 8.978 -1.317 2.788 1.00 94.25 87 VAL A CA 1
ATOM 635 C C . VAL A 1 87 ? 8.107 -1.954 3.865 1.00 94.25 87 VAL A C 1
ATOM 637 O O . VAL A 1 87 ? 7.257 -2.787 3.558 1.00 94.25 87 VAL A O 1
ATOM 640 N N . ASN A 1 88 ? 8.318 -1.587 5.130 1.00 92.94 88 ASN A N 1
ATOM 641 C CA . ASN A 1 88 ? 7.448 -2.022 6.222 1.00 92.94 88 ASN A CA 1
ATOM 642 C C . ASN A 1 88 ? 6.331 -0.992 6.418 1.00 92.94 88 ASN A C 1
ATOM 644 O O . ASN A 1 88 ? 6.608 0.138 6.822 1.00 92.94 88 ASN A O 1
ATOM 648 N N . PHE A 1 89 ? 5.079 -1.374 6.161 1.00 87.81 89 PHE A N 1
ATOM 649 C CA . PHE A 1 89 ? 3.935 -0.463 6.244 1.00 87.81 89 PHE A CA 1
ATOM 650 C C . PHE A 1 89 ? 3.722 0.126 7.650 1.00 87.81 89 PHE A C 1
ATOM 652 O O . PHE A 1 89 ? 3.264 1.261 7.755 1.00 87.81 89 PHE A O 1
ATOM 659 N N . LEU A 1 90 ? 4.119 -0.580 8.719 1.00 92.69 90 LEU A N 1
ATOM 660 C CA . LEU A 1 90 ? 3.998 -0.085 10.096 1.00 92.69 90 LEU A CA 1
ATOM 661 C C . LEU A 1 90 ? 4.904 1.115 10.372 1.00 92.69 90 LEU A C 1
ATOM 663 O O . LEU A 1 90 ? 4.616 1.890 11.274 1.00 92.69 90 LEU A O 1
ATOM 667 N N . THR A 1 91 ? 5.992 1.286 9.620 1.00 93.06 91 THR A N 1
ATOM 668 C CA . THR A 1 91 ? 6.975 2.358 9.857 1.00 93.06 91 THR A CA 1
ATOM 669 C C . THR A 1 91 ? 7.123 3.317 8.680 1.00 93.06 91 THR A C 1
ATOM 671 O O . THR A 1 91 ? 7.970 4.201 8.731 1.00 93.06 91 THR A O 1
ATOM 674 N N . SER A 1 92 ? 6.362 3.118 7.601 1.00 89.56 92 SER A N 1
ATOM 675 C CA . SER A 1 92 ? 6.605 3.772 6.304 1.00 89.56 92 SER A CA 1
ATOM 676 C C . SER A 1 92 ? 5.413 4.571 5.772 1.00 89.56 92 SER A C 1
ATOM 678 O O . SER A 1 92 ? 5.404 4.938 4.599 1.00 89.56 92 SER A O 1
ATOM 680 N N . GLY A 1 93 ? 4.399 4.801 6.609 1.00 87.75 93 GLY A N 1
ATOM 681 C CA . GLY A 1 93 ? 3.266 5.682 6.315 1.00 87.75 93 GLY A CA 1
ATOM 682 C C . GLY A 1 93 ? 3.480 7.110 6.830 1.00 87.75 93 GLY A C 1
ATOM 683 O O . GLY A 1 93 ? 4.597 7.503 7.151 1.00 87.75 93 GLY A O 1
ATOM 684 N N . ALA A 1 94 ? 2.391 7.879 6.948 1.00 91.31 94 ALA A N 1
ATOM 685 C CA . ALA A 1 94 ? 2.415 9.241 7.505 1.00 91.31 94 ALA A CA 1
ATOM 686 C C . ALA A 1 94 ? 2.900 9.279 8.968 1.00 91.31 94 ALA A C 1
ATOM 688 O O . ALA A 1 94 ? 3.544 10.231 9.400 1.00 91.31 94 ALA A O 1
ATOM 689 N N . GLN A 1 95 ? 2.624 8.207 9.711 1.00 91.81 95 GLN A N 1
ATOM 690 C CA . GLN A 1 95 ? 3.125 7.957 11.056 1.00 91.81 95 GLN A CA 1
ATOM 691 C C . GLN A 1 95 ? 3.441 6.469 11.227 1.00 91.81 95 GLN A C 1
ATOM 693 O O . GLN A 1 95 ? 2.987 5.633 10.438 1.00 91.81 95 GLN A O 1
ATOM 698 N N . ALA A 1 96 ? 4.203 6.146 12.272 1.00 93.06 96 ALA A N 1
ATOM 699 C CA . ALA A 1 96 ? 4.409 4.768 12.686 1.00 93.06 96 ALA A CA 1
ATOM 700 C C . ALA A 1 96 ? 3.176 4.225 13.429 1.00 93.06 96 ALA A C 1
ATOM 702 O O . ALA A 1 96 ? 2.527 4.953 14.178 1.00 93.06 96 ALA A O 1
ATOM 703 N N . TYR A 1 97 ? 2.901 2.936 13.252 1.00 93.94 97 TYR A N 1
ATOM 704 C CA . TYR A 1 97 ? 1.849 2.192 13.938 1.00 93.94 97 TYR A CA 1
ATOM 705 C C . TYR A 1 97 ? 2.468 1.085 14.790 1.00 93.94 97 TYR A C 1
ATOM 707 O O . TYR A 1 97 ? 3.450 0.457 14.383 1.00 93.94 97 TYR A O 1
ATOM 715 N N . SER A 1 98 ? 1.877 0.792 15.950 1.00 94.12 98 SER A N 1
ATOM 716 C CA . SER A 1 98 ? 2.167 -0.476 16.622 1.00 94.12 98 SER A CA 1
ATOM 717 C C . SER A 1 98 ? 1.428 -1.618 15.920 1.00 94.12 98 SER A C 1
ATOM 719 O O . SER A 1 98 ? 0.375 -1.424 15.311 1.00 94.12 98 SER A O 1
ATOM 721 N N . ALA A 1 99 ? 1.972 -2.832 16.011 1.00 93.69 99 ALA A N 1
ATOM 722 C CA . ALA A 1 99 ? 1.369 -4.013 15.390 1.00 93.69 99 ALA A CA 1
ATOM 723 C C . ALA A 1 99 ? -0.019 -4.366 15.968 1.00 93.69 99 ALA A C 1
ATOM 725 O O . ALA A 1 99 ? -0.782 -5.086 15.332 1.00 93.69 99 ALA A O 1
ATOM 726 N N . ASP A 1 100 ? -0.339 -3.870 17.164 1.00 94.75 100 ASP A N 1
ATOM 727 C CA . ASP A 1 100 ? -1.595 -4.085 17.884 1.00 94.75 100 ASP A CA 1
ATOM 728 C C . ASP A 1 100 ? -2.473 -2.820 17.963 1.00 94.75 100 ASP A C 1
ATOM 730 O O . ASP A 1 100 ? -3.404 -2.759 18.771 1.00 94.75 100 ASP A O 1
ATOM 734 N N . GLN A 1 101 ? -2.175 -1.792 17.159 1.00 96.19 101 GLN A N 1
ATOM 735 C CA . GLN A 1 101 ? -2.956 -0.562 17.152 1.00 96.19 101 GLN A CA 1
ATOM 736 C C . GLN A 1 101 ? -4.323 -0.791 16.504 1.00 96.19 101 GLN A C 1
ATOM 738 O O . GLN A 1 101 ? -4.443 -1.211 15.353 1.00 96.19 101 GLN A O 1
ATOM 743 N N . ILE A 1 102 ? -5.377 -0.439 17.228 1.00 95.62 102 ILE A N 1
ATOM 744 C CA . ILE A 1 102 ? -6.750 -0.472 16.744 1.00 95.62 102 ILE A CA 1
ATOM 745 C C . ILE A 1 102 ? -6.970 0.764 15.863 1.00 95.62 102 ILE A C 1
ATOM 747 O O . ILE A 1 102 ? -6.973 1.890 16.359 1.00 95.62 102 ILE A O 1
ATOM 751 N N . LEU A 1 103 ? -7.168 0.562 14.556 1.00 94.56 103 LEU A N 1
ATOM 752 C CA . LEU A 1 103 ? -7.458 1.650 13.607 1.00 94.56 103 LEU A CA 1
ATOM 753 C C . LEU A 1 103 ? -8.958 1.947 13.508 1.00 94.56 103 LEU A C 1
ATOM 755 O O . LEU A 1 103 ? -9.379 3.106 13.485 1.00 94.56 103 LEU A O 1
ATOM 759 N N . PHE A 1 104 ? -9.763 0.885 13.476 1.00 93.88 104 PHE A N 1
ATOM 760 C CA . PHE A 1 104 ? -11.211 0.951 13.336 1.00 93.88 104 PHE A CA 1
ATOM 761 C C . PHE A 1 104 ? -11.898 -0.055 14.252 1.00 93.88 104 PHE A C 1
ATOM 763 O O . PHE A 1 104 ? -11.411 -1.166 14.458 1.00 93.88 104 PHE A O 1
ATOM 770 N N . ARG A 1 105 ? -13.076 0.325 14.745 1.00 93.19 105 ARG A N 1
ATOM 771 C CA . ARG A 1 105 ? -14.035 -0.578 15.379 1.00 93.19 105 ARG A CA 1
ATOM 772 C C . ARG A 1 105 ? -15.308 -0.599 14.560 1.00 93.19 105 ARG A C 1
ATOM 774 O O . ARG A 1 105 ? -15.886 0.455 14.342 1.00 93.19 105 ARG A O 1
ATOM 781 N N . CYS A 1 106 ? -15.784 -1.775 14.184 1.00 93.00 106 CYS A N 1
ATOM 782 C CA . CYS A 1 106 ? -17.032 -1.909 13.441 1.00 93.00 106 CYS A CA 1
ATOM 783 C C . CYS A 1 106 ? -18.115 -2.601 14.269 1.00 93.00 106 CYS A C 1
ATOM 785 O O . CYS A 1 106 ? -17.818 -3.279 15.259 1.00 93.00 106 CYS A O 1
ATOM 787 N N . THR A 1 107 ? -19.376 -2.417 13.884 1.00 91.31 107 THR A N 1
ATOM 788 C CA . THR A 1 107 ? -20.489 -3.175 14.463 1.00 91.31 107 THR A CA 1
ATOM 789 C C . THR A 1 107 ? -20.422 -4.641 14.034 1.00 91.31 107 THR A C 1
ATOM 791 O O . THR A 1 107 ? -19.748 -5.012 13.072 1.00 91.31 107 THR A O 1
ATOM 794 N N . ALA A 1 108 ? -21.123 -5.513 14.763 1.00 89.12 108 ALA A N 1
ATOM 795 C CA . ALA A 1 108 ? -21.116 -6.947 14.476 1.00 89.12 108 ALA A CA 1
ATOM 796 C C . ALA A 1 108 ? -21.663 -7.283 13.074 1.00 89.12 108 ALA A C 1
ATOM 798 O O . ALA A 1 108 ? -21.282 -8.301 12.502 1.00 89.12 108 ALA A O 1
ATOM 799 N N . SER A 1 109 ? -22.515 -6.428 12.496 1.00 90.25 109 SER A N 1
ATOM 800 C CA . SER A 1 109 ? -23.020 -6.581 11.127 1.00 90.25 109 SER A CA 1
ATOM 801 C C . SER A 1 109 ? -21.953 -6.395 10.047 1.00 90.25 109 SER A C 1
ATOM 803 O O . SER A 1 109 ? -22.195 -6.812 8.915 1.00 90.25 109 SER A O 1
ATOM 805 N N . GLU A 1 110 ? -20.788 -5.831 10.373 1.00 91.12 110 GLU A N 1
ATOM 806 C CA . GLU A 1 110 ? -19.654 -5.668 9.451 1.00 91.12 110 GLU A CA 1
ATOM 807 C C . GLU A 1 110 ? -18.665 -6.843 9.487 1.00 91.12 110 GLU A C 1
ATOM 809 O O . GLU A 1 110 ? -17.672 -6.858 8.756 1.00 91.12 110 GLU A O 1
ATOM 814 N N . ALA A 1 111 ? -18.926 -7.861 10.313 1.00 89.56 111 ALA A N 1
ATOM 815 C CA . ALA A 1 111 ? -18.089 -9.052 10.371 1.00 89.56 111 ALA A CA 1
ATOM 816 C C . ALA A 1 111 ? -17.989 -9.724 8.987 1.00 89.56 111 ALA A C 1
ATOM 818 O O . ALA A 1 111 ? -18.999 -10.031 8.354 1.00 89.56 111 ALA A O 1
ATOM 819 N N . GLY A 1 112 ? -16.755 -9.943 8.519 1.00 87.94 112 GLY A N 1
ATOM 820 C CA . GLY A 1 112 ? -16.475 -10.541 7.208 1.00 87.94 112 GLY A CA 1
ATOM 821 C C . GLY A 1 112 ? -16.732 -9.626 6.004 1.00 87.94 112 GLY A C 1
ATOM 822 O O . GLY A 1 112 ? -16.682 -10.102 4.877 1.00 87.94 112 GLY A O 1
ATOM 823 N N . LYS A 1 113 ? -17.013 -8.333 6.221 1.00 88.25 113 LYS A N 1
ATOM 824 C CA . LYS A 1 113 ? -17.236 -7.341 5.150 1.00 88.25 113 LYS A CA 1
ATOM 825 C C . LYS A 1 113 ? -16.094 -6.336 4.996 1.00 88.25 113 LYS A C 1
ATOM 827 O O . LYS A 1 113 ? -16.202 -5.396 4.212 1.00 88.25 113 LYS A O 1
ATOM 832 N N . LEU A 1 114 ? -15.020 -6.515 5.761 1.00 85.88 114 LEU A N 1
ATOM 833 C CA . LEU A 1 114 ? -13.813 -5.709 5.647 1.00 85.88 114 LEU A CA 1
ATOM 834 C C . LEU A 1 114 ? -12.915 -6.304 4.570 1.00 85.88 114 LEU A C 1
ATOM 836 O O . LEU A 1 114 ? -12.647 -7.502 4.582 1.00 85.88 114 LEU A O 1
ATOM 840 N N . TYR A 1 115 ? -12.445 -5.442 3.676 1.00 85.00 115 TYR A N 1
ATOM 841 C CA . TYR A 1 115 ? -11.533 -5.802 2.601 1.00 85.00 115 TYR A CA 1
ATOM 842 C C . TYR A 1 115 ? -10.263 -4.980 2.735 1.00 85.00 115 TYR A C 1
ATOM 844 O O . TYR A 1 115 ? -10.311 -3.797 3.089 1.00 85.00 115 TYR A O 1
ATOM 852 N N . GLU A 1 116 ? -9.136 -5.605 2.424 1.00 84.75 116 GLU A N 1
ATOM 853 C CA . GLU A 1 116 ? -7.878 -4.896 2.254 1.00 84.75 116 GLU A CA 1
ATOM 854 C C . GLU A 1 116 ? -7.747 -4.429 0.801 1.00 84.75 116 GLU A C 1
ATOM 856 O O . GLU A 1 116 ? -8.203 -5.097 -0.128 1.00 84.75 116 GLU A O 1
ATOM 861 N N . TYR A 1 117 ? -7.138 -3.261 0.617 1.00 86.56 117 TYR A N 1
ATOM 862 C CA . TYR A 1 117 ? -6.877 -2.673 -0.688 1.00 86.56 117 TYR A CA 1
ATOM 863 C C . TYR A 1 117 ? -5.447 -2.149 -0.723 1.00 86.56 117 TYR A C 1
ATOM 865 O O . TYR A 1 117 ? -5.024 -1.419 0.174 1.00 86.56 117 TYR A O 1
ATOM 873 N N . TYR A 1 118 ? -4.727 -2.453 -1.800 1.00 91.31 118 TYR A N 1
ATOM 874 C CA . TYR A 1 118 ? -3.416 -1.869 -2.067 1.00 91.31 118 TYR A CA 1
ATOM 875 C C . TYR A 1 118 ? -3.546 -0.852 -3.192 1.00 91.31 118 TYR A C 1
ATOM 877 O O . TYR A 1 118 ? -3.735 -1.204 -4.360 1.00 91.31 118 TYR A O 1
ATOM 885 N N . ALA A 1 119 ? -3.494 0.423 -2.820 1.00 91.00 119 ALA A N 1
ATOM 886 C CA . ALA A 1 119 ? -3.725 1.528 -3.734 1.00 91.00 119 ALA A CA 1
ATOM 887 C C . ALA A 1 119 ? -2.461 2.361 -3.953 1.00 91.00 119 ALA A C 1
ATOM 889 O O . ALA A 1 119 ? -1.680 2.582 -3.028 1.00 91.00 119 ALA A O 1
ATOM 890 N N . THR A 1 120 ? -2.267 2.828 -5.182 1.00 92.56 120 THR A N 1
ATOM 891 C CA . THR A 1 120 ? -1.274 3.862 -5.500 1.00 92.56 120 THR A CA 1
ATOM 892 C C . THR A 1 120 ? -1.844 5.258 -5.244 1.00 92.56 120 THR A C 1
ATOM 894 O O . THR A 1 120 ? -3.055 5.400 -5.073 1.00 92.56 120 THR A O 1
ATOM 897 N N . ASN A 1 121 ? -1.013 6.304 -5.307 1.00 91.44 121 ASN A N 1
ATOM 898 C CA . ASN A 1 121 ? -1.524 7.673 -5.300 1.00 91.44 121 ASN A CA 1
ATOM 899 C C . ASN A 1 121 ? -2.136 8.013 -6.674 1.00 91.44 121 ASN A C 1
ATOM 901 O O . ASN A 1 121 ? -1.449 8.434 -7.608 1.00 91.44 121 ASN A O 1
ATOM 905 N N . GLY A 1 122 ? -3.416 7.673 -6.828 1.00 90.81 122 GLY A N 1
ATOM 906 C CA . GLY A 1 122 ? -4.088 7.517 -8.117 1.00 90.81 122 GLY A CA 1
ATOM 907 C C . GLY A 1 122 ? -4.424 8.808 -8.862 1.00 90.81 122 GLY A C 1
ATOM 908 O O . GLY A 1 122 ? -4.770 8.732 -10.035 1.00 90.81 122 GLY A O 1
ATOM 909 N N . ASP A 1 123 ? -4.326 9.972 -8.234 1.00 91.25 123 ASP A N 1
ATOM 910 C CA . ASP A 1 123 ? -4.532 11.289 -8.852 1.00 91.25 123 ASP A CA 1
ATOM 911 C C . ASP A 1 123 ? -3.222 11.920 -9.366 1.00 91.25 123 ASP A C 1
ATOM 913 O O . ASP A 1 123 ? -3.245 12.859 -10.164 1.00 91.25 123 ASP A O 1
ATOM 917 N N . SER A 1 124 ? -2.072 11.367 -8.974 1.00 91.88 124 SER A N 1
ATOM 918 C CA . SER A 1 124 ? -0.752 11.850 -9.366 1.00 91.88 124 SER A CA 1
ATOM 919 C C . SER A 1 124 ? -0.177 11.073 -10.549 1.00 91.88 124 SER A C 1
ATOM 921 O O . SER A 1 124 ? 0.064 9.862 -10.485 1.00 91.88 124 SER A O 1
ATOM 923 N N . ILE A 1 125 ? 0.150 11.800 -11.622 1.00 93.25 125 ILE A N 1
ATOM 924 C CA . ILE A 1 125 ? 0.788 11.251 -12.833 1.00 93.25 125 ILE A CA 1
ATOM 925 C C . ILE A 1 125 ? 2.139 10.570 -12.563 1.00 93.25 125 ILE A C 1
ATOM 927 O O . ILE A 1 125 ? 2.543 9.708 -13.336 1.00 93.25 125 ILE A O 1
ATOM 931 N N . TYR A 1 126 ? 2.820 10.927 -11.468 1.00 92.94 126 TYR A N 1
ATOM 932 C CA . TYR A 1 126 ? 4.146 10.408 -11.114 1.00 92.94 126 TYR A CA 1
ATOM 933 C C . TYR A 1 126 ? 4.141 9.469 -9.901 1.00 92.94 126 TYR A C 1
ATOM 935 O O . TYR A 1 126 ? 5.214 9.065 -9.452 1.00 92.94 126 TYR A O 1
ATOM 943 N N . ALA A 1 127 ? 2.968 9.160 -9.336 1.00 88.12 127 ALA A N 1
ATOM 944 C CA . ALA A 1 127 ? 2.856 8.351 -8.120 1.00 88.12 127 ALA A CA 1
ATOM 945 C C . ALA A 1 127 ? 1.730 7.302 -8.164 1.00 88.12 127 ALA A C 1
ATOM 947 O O . ALA A 1 127 ? 1.360 6.745 -7.128 1.00 88.12 127 ALA A O 1
ATOM 948 N N . GLY A 1 128 ? 1.216 6.986 -9.356 1.00 91.31 128 GLY A N 1
ATOM 949 C CA . GLY A 1 128 ? 0.255 5.896 -9.495 1.00 91.31 128 GLY A CA 1
ATOM 950 C C . GLY A 1 128 ? -0.738 5.997 -10.633 1.00 91.31 128 GLY A C 1
ATOM 951 O O . GLY A 1 128 ? -1.280 4.975 -11.011 1.00 91.31 128 GLY A O 1
ATOM 952 N N . ASN A 1 129 ? -1.002 7.179 -11.189 1.00 93.12 129 ASN A N 1
ATOM 953 C CA . ASN A 1 129 ? -2.131 7.347 -12.111 1.00 93.12 129 ASN A CA 1
ATOM 954 C C . ASN A 1 129 ? -1.955 6.634 -13.469 1.00 93.12 129 ASN A C 1
ATOM 956 O O . ASN A 1 129 ? -2.924 6.116 -14.020 1.00 93.12 129 ASN A O 1
ATOM 960 N N . VAL A 1 130 ? -0.734 6.605 -14.014 1.00 94.69 130 VAL A N 1
ATOM 961 C CA . VAL A 1 130 ? -0.480 6.170 -15.399 1.00 94.69 130 VAL A CA 1
ATOM 962 C C . VAL A 1 130 ? 0.289 4.850 -15.424 1.00 94.69 130 VAL A C 1
ATOM 964 O O . VAL A 1 130 ? 1.490 4.833 -15.153 1.00 94.69 130 VAL A O 1
ATOM 967 N N . ASP A 1 131 ? -0.388 3.749 -15.771 1.00 94.44 131 ASP A N 1
ATOM 968 C CA . ASP A 1 131 ? 0.255 2.452 -16.040 1.00 94.44 131 ASP A CA 1
ATOM 969 C C . ASP A 1 131 ? 0.911 2.468 -17.429 1.00 94.44 131 ASP A C 1
ATOM 971 O O . ASP A 1 131 ? 0.238 2.468 -18.462 1.00 94.44 131 ASP A O 1
ATOM 975 N N . VAL A 1 132 ? 2.242 2.488 -17.446 1.00 94.19 132 VAL A N 1
ATOM 976 C CA . VAL A 1 132 ? 3.067 2.523 -18.662 1.00 94.19 132 VAL A CA 1
ATOM 977 C C . VAL A 1 132 ? 3.592 1.144 -19.061 1.00 94.19 132 VAL A C 1
ATOM 979 O O . VAL A 1 132 ? 4.146 0.988 -20.150 1.00 94.19 132 VAL A O 1
ATOM 982 N N . GLY A 1 133 ? 3.437 0.131 -18.204 1.00 92.56 133 GLY A N 1
ATOM 983 C CA . GLY A 1 133 ? 3.958 -1.213 -18.452 1.00 92.56 133 GLY A CA 1
ATOM 984 C C . GLY A 1 133 ? 2.926 -2.193 -19.001 1.00 92.56 133 GLY A C 1
ATOM 985 O O . GLY A 1 133 ? 3.323 -3.170 -19.638 1.00 92.56 133 GLY A O 1
ATOM 986 N N . ALA A 1 134 ? 1.624 -1.939 -18.829 1.00 91.75 134 ALA A N 1
ATOM 987 C CA . ALA A 1 134 ? 0.557 -2.843 -19.275 1.00 91.75 134 ALA A CA 1
ATOM 988 C C . ALA A 1 134 ? 0.681 -3.253 -20.754 1.00 91.75 134 ALA A C 1
ATOM 990 O O . ALA A 1 134 ? 0.648 -4.443 -21.072 1.00 91.75 134 ALA A O 1
ATOM 991 N N . ALA A 1 135 ? 0.910 -2.290 -21.653 1.00 88.62 135 ALA A N 1
ATOM 992 C CA . ALA A 1 135 ? 1.077 -2.548 -23.088 1.00 88.62 135 ALA A CA 1
ATOM 993 C C . ALA A 1 135 ? 2.332 -3.381 -23.424 1.00 88.62 135 ALA A C 1
ATOM 995 O O . ALA A 1 135 ? 2.404 -3.983 -24.492 1.00 88.62 135 ALA A O 1
ATOM 996 N N . SER A 1 136 ? 3.305 -3.435 -22.510 1.00 89.31 136 SER A N 1
ATOM 997 C CA . SER A 1 136 ? 4.546 -4.210 -22.633 1.00 89.31 136 SER A CA 1
ATOM 998 C C . SER A 1 136 ? 4.522 -5.509 -21.812 1.00 89.31 136 SER A C 1
ATOM 1000 O O . SER A 1 136 ? 5.568 -6.106 -21.577 1.00 89.31 136 SER A O 1
ATOM 1002 N N . GLY A 1 137 ? 3.348 -5.951 -21.341 1.00 91.06 137 GLY A N 1
ATOM 1003 C CA . GLY A 1 137 ? 3.207 -7.175 -20.540 1.00 91.06 137 GLY A CA 1
ATOM 1004 C C . GLY A 1 137 ? 3.627 -7.036 -19.072 1.00 91.06 137 GLY A C 1
ATOM 1005 O O . GLY A 1 137 ? 3.760 -8.038 -18.372 1.00 91.06 137 GLY A O 1
ATOM 1006 N N . LEU A 1 138 ? 3.815 -5.807 -18.584 1.00 92.75 138 LEU A N 1
ATOM 1007 C CA . LEU A 1 138 ? 4.170 -5.487 -17.200 1.00 92.75 138 LEU A CA 1
ATOM 1008 C C . LEU A 1 138 ? 3.070 -4.625 -16.556 1.00 92.75 138 LEU A C 1
ATOM 1010 O O . LEU A 1 138 ? 3.310 -3.453 -16.277 1.00 92.75 138 LEU A O 1
ATOM 1014 N N . PRO A 1 139 ? 1.856 -5.157 -16.325 1.00 93.62 139 PRO A N 1
ATOM 1015 C CA . PRO A 1 139 ? 0.776 -4.376 -15.724 1.00 93.62 139 PRO A CA 1
ATOM 1016 C C . PRO A 1 139 ? 1.129 -3.925 -14.302 1.00 93.62 139 PRO A C 1
ATOM 1018 O O . PRO A 1 139 ? 1.987 -4.526 -13.646 1.00 93.62 139 PRO A O 1
ATOM 1021 N N . PHE A 1 140 ? 0.426 -2.903 -13.817 1.00 95.19 140 PHE A N 1
ATOM 1022 C CA . PHE A 1 140 ? 0.648 -2.271 -12.514 1.00 95.19 140 PHE A CA 1
ATOM 1023 C C . PHE A 1 140 ? 2.035 -1.622 -12.394 1.00 95.19 140 PHE A C 1
ATOM 1025 O O . PHE A 1 140 ? 2.649 -1.635 -11.327 1.00 95.19 140 PHE A O 1
ATOM 1032 N N . THR A 1 141 ? 2.543 -1.085 -13.506 1.00 95.62 141 THR A N 1
ATOM 1033 C CA . THR A 1 141 ? 3.863 -0.451 -13.586 1.00 95.62 141 THR A CA 1
ATOM 1034 C C . THR A 1 141 ? 3.687 1.015 -13.939 1.00 95.62 141 THR A C 1
ATOM 1036 O O . THR A 1 141 ? 3.393 1.365 -15.081 1.00 95.62 141 THR A O 1
ATOM 1039 N N . TYR A 1 142 ? 3.855 1.879 -12.947 1.00 95.69 142 TYR A N 1
ATOM 1040 C CA . TYR A 1 142 ? 3.432 3.268 -13.015 1.00 95.69 142 TYR A CA 1
ATOM 1041 C C . TYR A 1 142 ? 4.575 4.211 -13.334 1.00 95.69 142 TYR A C 1
ATOM 1043 O O . TYR A 1 142 ? 5.702 4.040 -12.867 1.00 95.69 142 TYR A O 1
ATOM 1051 N N . GLN A 1 143 ? 4.265 5.231 -14.125 1.00 95.19 143 GLN A N 1
ATOM 1052 C CA . GLN A 1 143 ? 5.200 6.295 -14.448 1.00 95.19 143 GLN A CA 1
ATOM 1053 C C . GLN A 1 143 ? 5.751 6.960 -13.178 1.00 95.19 143 GLN A C 1
ATOM 1055 O O . GLN A 1 143 ? 5.011 7.262 -12.242 1.00 95.19 143 GLN A O 1
ATOM 1060 N N . THR A 1 144 ? 7.058 7.224 -13.176 1.00 93.38 144 THR A N 1
ATOM 1061 C CA . THR A 1 144 ? 7.716 8.059 -12.163 1.00 93.38 144 THR A CA 1
ATOM 1062 C C . THR A 1 144 ? 8.117 9.406 -12.761 1.00 93.38 144 THR A C 1
ATOM 1064 O O . THR A 1 144 ? 7.978 9.639 -13.963 1.00 93.38 144 THR A O 1
ATOM 1067 N N . TYR A 1 145 ? 8.651 10.303 -11.931 1.00 92.81 145 TYR A N 1
ATOM 1068 C CA . TYR A 1 145 ? 9.208 11.572 -12.402 1.00 92.81 145 TYR A CA 1
ATOM 1069 C C . TYR A 1 145 ? 10.479 11.395 -13.258 1.00 92.81 145 TYR A C 1
ATOM 1071 O O . TYR A 1 145 ? 10.844 12.304 -14.004 1.00 92.81 145 TYR A O 1
ATOM 1079 N N . ALA A 1 146 ? 11.179 10.258 -13.145 1.00 92.31 146 ALA A N 1
ATOM 1080 C CA . ALA A 1 146 ? 12.391 9.996 -13.909 1.00 92.31 146 ALA A CA 1
ATOM 1081 C C . ALA A 1 146 ? 12.046 9.287 -15.225 1.00 92.31 146 ALA A C 1
ATOM 1083 O O . ALA A 1 146 ? 11.548 8.159 -15.243 1.00 92.31 146 ALA A O 1
ATOM 1084 N N . ASN A 1 147 ? 12.340 9.946 -16.345 1.00 90.50 147 ASN A N 1
ATOM 1085 C CA . ASN A 1 147 ? 12.112 9.383 -17.673 1.00 90.50 147 ASN A CA 1
ATOM 1086 C C . ASN A 1 147 ? 12.880 8.066 -17.857 1.00 90.50 147 ASN A C 1
ATOM 1088 O O . ASN A 1 147 ? 14.067 7.984 -17.549 1.00 90.50 147 ASN A O 1
ATOM 1092 N N . GLY A 1 148 ? 12.204 7.050 -18.398 1.00 90.38 148 GLY A N 1
ATOM 1093 C CA . GLY A 1 148 ? 12.772 5.709 -18.573 1.00 90.38 148 GLY A CA 1
ATOM 1094 C C . GLY A 1 148 ? 12.701 4.820 -17.327 1.00 90.38 148 GLY A C 1
ATOM 1095 O O . GLY A 1 148 ? 13.145 3.679 -17.388 1.00 90.38 148 GLY A O 1
ATOM 1096 N N . MET A 1 149 ? 12.115 5.304 -16.224 1.00 92.69 149 MET A N 1
ATOM 1097 C CA . MET A 1 149 ? 11.914 4.541 -14.994 1.00 92.69 149 MET A CA 1
ATOM 1098 C C . MET A 1 149 ? 10.433 4.495 -14.608 1.00 92.69 149 MET A C 1
ATOM 1100 O O . MET A 1 149 ? 9.729 5.509 -14.605 1.00 92.69 149 MET A O 1
ATOM 1104 N N . ALA A 1 150 ? 9.975 3.308 -14.225 1.00 94.81 150 ALA A N 1
ATOM 1105 C CA . ALA A 1 150 ? 8.628 3.071 -13.727 1.00 94.81 150 ALA A CA 1
ATOM 1106 C C . ALA A 1 150 ? 8.676 2.311 -12.393 1.00 94.81 150 ALA A C 1
ATOM 1108 O O . ALA A 1 150 ? 9.629 1.576 -12.126 1.00 94.81 150 ALA A O 1
ATOM 1109 N N . LEU A 1 151 ? 7.654 2.493 -11.559 1.00 94.31 151 LEU A N 1
ATOM 1110 C CA . LEU A 1 151 ? 7.533 1.875 -10.243 1.00 94.31 151 LEU A CA 1
ATOM 1111 C C . LEU A 1 151 ? 6.413 0.837 -10.237 1.00 94.31 151 LEU A C 1
ATOM 1113 O O . LEU A 1 151 ? 5.308 1.083 -10.712 1.00 94.31 151 LEU A O 1
ATOM 1117 N N . ARG A 1 152 ? 6.694 -0.318 -9.641 1.00 94.56 152 ARG A N 1
ATOM 1118 C CA . ARG A 1 152 ? 5.726 -1.384 -9.398 1.00 94.56 152 ARG A CA 1
ATOM 1119 C C . ARG A 1 152 ? 5.868 -1.852 -7.959 1.00 94.56 152 ARG A C 1
ATOM 1121 O O . ARG A 1 152 ? 6.984 -2.088 -7.503 1.00 94.56 152 ARG A O 1
ATOM 1128 N N . ALA A 1 153 ? 4.745 -1.983 -7.262 1.00 94.19 153 ALA A N 1
ATOM 1129 C CA . ALA A 1 153 ? 4.700 -2.432 -5.876 1.00 94.19 153 ALA A CA 1
ATOM 1130 C C . ALA A 1 153 ? 3.762 -3.633 -5.729 1.00 94.19 153 ALA A C 1
ATOM 1132 O O . ALA A 1 153 ? 2.714 -3.700 -6.380 1.00 94.19 153 ALA A O 1
ATOM 1133 N N . THR A 1 154 ? 4.143 -4.554 -4.848 1.00 94.81 154 THR A N 1
ATOM 1134 C CA . THR A 1 154 ? 3.401 -5.779 -4.543 1.00 94.81 154 THR A CA 1
ATOM 1135 C C . THR A 1 154 ? 3.360 -5.969 -3.038 1.00 94.81 154 THR A C 1
ATOM 1137 O O . THR A 1 154 ? 4.378 -5.788 -2.366 1.00 94.81 154 THR A O 1
ATOM 1140 N N . ASN A 1 155 ? 2.212 -6.367 -2.501 1.00 94.31 155 ASN A N 1
ATOM 1141 C CA . ASN A 1 155 ? 2.154 -6.851 -1.133 1.00 94.31 155 ASN A CA 1
ATOM 1142 C C . ASN A 1 155 ? 2.793 -8.248 -1.069 1.00 94.31 155 ASN A C 1
ATOM 1144 O O . ASN A 1 155 ? 2.381 -9.164 -1.774 1.00 94.31 155 ASN A O 1
ATOM 1148 N N . LEU A 1 156 ? 3.814 -8.418 -0.229 1.00 94.38 156 LEU A N 1
ATOM 1149 C CA . LEU A 1 156 ? 4.573 -9.672 -0.165 1.00 94.38 156 LEU A CA 1
ATOM 1150 C C . LEU A 1 156 ? 3.822 -10.821 0.523 1.00 94.38 156 LEU A C 1
ATOM 1152 O O . LEU A 1 156 ? 4.193 -11.974 0.327 1.00 94.38 156 LEU A O 1
ATOM 1156 N N . ALA A 1 157 ? 2.802 -10.526 1.332 1.00 92.94 157 ALA A N 1
ATOM 1157 C CA . ALA A 1 157 ? 2.004 -11.538 2.016 1.00 92.94 157 ALA A CA 1
ATOM 1158 C C . ALA A 1 157 ? 0.904 -12.106 1.109 1.00 92.94 157 ALA A C 1
ATOM 1160 O O . ALA A 1 157 ? 0.678 -13.313 1.110 1.00 92.94 157 ALA A O 1
ATOM 1161 N N . THR A 1 158 ? 0.240 -11.252 0.327 1.00 92.62 158 THR A N 1
ATOM 1162 C CA . THR A 1 158 ? -0.894 -11.641 -0.531 1.00 92.62 158 THR A CA 1
ATOM 1163 C C . THR A 1 158 ? -0.508 -11.841 -1.996 1.00 92.62 158 THR A C 1
ATOM 1165 O O . THR A 1 158 ? -1.207 -12.535 -2.725 1.00 92.62 158 THR A O 1
ATOM 1168 N N . GLY A 1 159 ? 0.612 -11.265 -2.444 1.00 93.50 159 GLY A N 1
ATOM 1169 C CA . GLY A 1 159 ? 1.045 -11.285 -3.845 1.00 93.50 159 GLY A CA 1
ATOM 1170 C C . GLY A 1 159 ? 0.313 -10.281 -4.742 1.00 93.50 159 GLY A C 1
ATOM 1171 O O . GLY A 1 159 ? 0.624 -10.184 -5.929 1.00 93.50 159 GLY A O 1
ATOM 1172 N N . GLU A 1 160 ? -0.626 -9.515 -4.190 1.00 93.06 160 GLU A N 1
ATOM 1173 C CA . GLU A 1 160 ? -1.433 -8.552 -4.933 1.00 93.06 160 GLU A CA 1
ATOM 1174 C C . GLU A 1 160 ? -0.644 -7.282 -5.271 1.00 93.06 160 GLU A C 1
ATOM 1176 O O . GLU A 1 160 ? 0.149 -6.766 -4.474 1.00 93.06 160 GLU A O 1
ATOM 1181 N N . TYR A 1 161 ? -0.876 -6.761 -6.476 1.00 94.44 161 TYR A N 1
ATOM 1182 C CA . TYR A 1 161 ? -0.246 -5.531 -6.950 1.00 94.44 161 TYR A CA 1
ATOM 1183 C C . TYR A 1 161 ? -1.018 -4.291 -6.504 1.00 94.44 161 TYR A C 1
ATOM 1185 O O . TYR A 1 161 ? -2.247 -4.280 -6.437 1.00 94.44 161 TYR A O 1
ATOM 1193 N N . TYR A 1 162 ? -0.281 -3.206 -6.281 1.00 94.19 162 TYR A N 1
ATOM 1194 C CA . TYR A 1 162 ? -0.875 -1.903 -6.003 1.00 94.19 162 TYR A CA 1
ATOM 1195 C C . TYR A 1 162 ? -1.527 -1.331 -7.273 1.00 94.19 162 TYR A C 1
ATOM 1197 O O . TYR A 1 162 ? -0.972 -1.423 -8.374 1.00 94.19 162 TYR A O 1
ATOM 1205 N N . SER A 1 163 ? -2.714 -0.734 -7.131 1.00 93.19 163 SER A N 1
ATOM 1206 C CA . SER A 1 163 ? -3.493 -0.215 -8.265 1.00 93.19 163 SER A CA 1
ATOM 1207 C C . SER A 1 163 ? -4.169 1.132 -8.022 1.00 93.19 163 SER A C 1
ATOM 1209 O O . SER A 1 163 ? -4.403 1.514 -6.883 1.00 93.19 163 SER A O 1
ATOM 1211 N N . VAL A 1 164 ? -4.481 1.865 -9.099 1.00 87.31 164 VAL A N 1
ATOM 1212 C CA . VAL A 1 164 ? -5.171 3.173 -9.024 1.00 87.31 164 VAL A CA 1
ATOM 1213 C C . VAL A 1 164 ? -6.527 3.041 -8.346 1.00 87.31 164 VAL A C 1
ATOM 1215 O O . VAL A 1 164 ? -6.870 3.793 -7.441 1.00 87.31 164 VAL A O 1
ATOM 1218 N N . THR A 1 165 ? -7.303 2.062 -8.801 1.00 73.62 165 THR A N 1
ATOM 1219 C CA . THR A 1 165 ? -8.556 1.671 -8.170 1.00 73.62 165 THR A CA 1
ATOM 1220 C C . THR A 1 165 ? -8.227 0.440 -7.352 1.00 73.62 165 THR A C 1
ATOM 1222 O O . THR A 1 165 ? -8.103 -0.646 -7.911 1.00 73.62 165 THR A O 1
ATOM 1225 N N . GLY A 1 166 ? -7.972 0.625 -6.053 1.00 62.22 166 GLY A N 1
ATOM 1226 C CA . GLY A 1 166 ? -7.642 -0.486 -5.166 1.00 62.22 166 GLY A CA 1
ATOM 1227 C C . GLY A 1 166 ? -8.590 -1.658 -5.426 1.00 62.22 166 GLY A C 1
ATOM 1228 O O . GLY A 1 166 ? -9.811 -1.488 -5.426 1.00 62.22 166 GLY A O 1
ATOM 1229 N N . ARG A 1 167 ? -8.040 -2.844 -5.687 1.00 58.69 167 ARG A N 1
ATOM 1230 C CA . ARG A 1 167 ? -8.839 -4.060 -5.867 1.00 58.69 167 ARG A CA 1
ATOM 1231 C C . ARG A 1 167 ? -9.070 -4.710 -4.503 1.00 58.69 167 ARG A C 1
ATOM 1233 O O . ARG A 1 167 ? -8.106 -4.785 -3.742 1.00 58.69 167 ARG A O 1
ATOM 1240 N N . PRO A 1 168 ? -10.303 -5.147 -4.181 1.00 55.81 168 PRO A N 1
ATOM 1241 C CA . PRO A 1 168 ? -10.550 -5.823 -2.919 1.00 55.81 168 PRO A CA 1
ATOM 1242 C C . PRO A 1 168 ? -9.753 -7.118 -2.901 1.00 55.81 168 PRO A C 1
ATOM 1244 O O . PRO A 1 168 ? -9.851 -7.913 -3.839 1.00 55.81 168 PRO A O 1
ATOM 1247 N N . VAL A 1 169 ? -8.978 -7.314 -1.844 1.00 55.12 169 VAL A N 1
ATOM 1248 C CA . VAL A 1 169 ? -8.298 -8.576 -1.567 1.00 55.12 169 VAL A CA 1
ATOM 1249 C C . VAL A 1 169 ? -9.243 -9.424 -0.719 1.00 55.12 169 VAL A C 1
ATOM 1251 O O . VAL A 1 169 ? -9.769 -8.937 0.287 1.00 55.12 169 VAL A O 1
ATOM 1254 N N . CYS A 1 170 ? -9.531 -10.640 -1.188 1.00 38.25 170 CYS A N 1
ATOM 1255 C CA . CYS A 1 170 ? -10.362 -11.623 -0.487 1.00 38.25 170 CYS A CA 1
ATOM 1256 C C . CYS A 1 170 ? -9.581 -12.344 0.612 1.00 38.25 170 CYS A C 1
ATOM 1258 O O . CYS A 1 170 ? -8.395 -12.660 0.372 1.00 38.25 170 CYS A O 1
#